Protein AF-K0F682-F1 (afdb_monomer_lite)

Secondary structure (DSSP, 8-state):
----HHHHHHHHHHHHHHHHHHHHHHHHHHHHHHHHS-S--SS-GGG--TTTS------S-----TTTT-----------PPP----------------------------------PPPP-----HHHHHHTGGG--HHHHHHHTTTS-HHHHHHHHHHHHHHT--HHHHHHHHHHHHHHHT-

Organism: Nocardia brasiliensis (strain ATCC 700358 / HUJEG-1) (NCBI:txid1133849)

Radius of gyration: 30.92 Å; chains: 1; bounding box: 76×73×70 Å

pLDDT: mean 72.25, std 17.92, range [45.16, 98.5]

Foldseek 3Di:
DDDPPVVVVVVVVVVVVVVVVVVVCVVCVVVLVVLVPDPPDVADPVNDDPVNPPPDPPPPPPVCPPVVVPDDDDDDPDDDDDDDDDPDPPPPPPVPPPPPPDDPDDDPPDPPPVCPPPPQPPLDQDPLCVVQVVVPDDLVRCVVCLVVDDLVSLVSVLVSCVSPVVSVSSNVVSVVSNVVVVVD

InterPro domains:
  IPR047728 Lipid droplet-associated protein [NF033649] (1-181)
  IPR058442 Domain of unknown function DUF8129 [PF26450] (138-183)
  IPR060434 Rv1109c-like, N-terminal bi-helical domain [PF27128] (2-34)

Structure (mmCIF, N/CA/C/O backbone):
data_AF-K0F682-F1
#
_entry.id   AF-K0F682-F1
#
loop_
_atom_site.group_PDB
_atom_site.id
_atom_site.type_symbol
_atom_site.label_atom_id
_atom_site.label_alt_id
_atom_site.label_comp_id
_atom_site.label_asym_id
_atom_site.label_entity_id
_atom_site.label_seq_id
_atom_site.pdbx_PDB_ins_code
_atom_site.Cartn_x
_atom_site.Cartn_y
_atom_site.Cartn_z
_atom_site.occupancy
_atom_site.B_iso_or_equiv
_atom_site.auth_seq_id
_atom_site.auth_comp_id
_atom_site.auth_asym_id
_atom_site.auth_atom_id
_atom_site.pdbx_PDB_model_num
ATOM 1 N N . MET A 1 1 ? 38.851 -30.852 3.663 1.00 61.84 1 MET A N 1
ATOM 2 C CA . MET A 1 1 ? 37.714 -29.925 3.473 1.00 61.84 1 MET A CA 1
ATOM 3 C C . MET A 1 1 ? 38.036 -28.680 4.277 1.00 61.84 1 MET A C 1
ATOM 5 O O . MET A 1 1 ? 37.704 -28.609 5.451 1.00 61.84 1 MET A O 1
ATOM 9 N N . ASN A 1 2 ? 38.786 -27.753 3.690 1.00 53.97 2 ASN A N 1
ATOM 10 C CA . ASN A 1 2 ? 39.226 -26.548 4.381 1.00 53.97 2 ASN A CA 1
ATOM 11 C C . ASN A 1 2 ? 38.225 -25.476 3.975 1.00 53.97 2 ASN A C 1
ATOM 13 O O . ASN A 1 2 ? 38.343 -24.909 2.892 1.00 53.97 2 ASN A O 1
ATOM 17 N N . LEU A 1 3 ? 37.177 -25.292 4.778 1.00 63.91 3 LEU A N 1
ATOM 18 C CA . LEU A 1 3 ? 36.260 -24.181 4.555 1.00 63.91 3 LEU A CA 1
ATOM 19 C C . LEU A 1 3 ? 37.082 -22.883 4.648 1.00 63.91 3 LEU A C 1
ATOM 21 O O . LEU A 1 3 ? 37.858 -22.735 5.597 1.00 63.91 3 LEU A O 1
ATOM 25 N N . PRO A 1 4 ? 36.990 -21.988 3.651 1.00 62.50 4 PRO A N 1
ATOM 26 C CA . PRO A 1 4 ? 37.814 -20.792 3.602 1.00 62.50 4 PRO A CA 1
ATOM 27 C C . PRO A 1 4 ? 37.503 -19.926 4.823 1.00 62.50 4 PRO A C 1
ATOM 29 O O . PRO A 1 4 ? 36.347 -19.585 5.066 1.00 62.50 4 PRO A O 1
ATOM 32 N N . ILE A 1 5 ? 38.541 -19.553 5.576 1.00 58.84 5 ILE A N 1
ATOM 33 C CA . ILE A 1 5 ? 38.450 -18.659 6.747 1.00 58.84 5 ILE A CA 1
ATOM 34 C C . ILE A 1 5 ? 37.704 -17.357 6.392 1.00 58.84 5 ILE A C 1
ATOM 36 O O . ILE A 1 5 ? 36.999 -16.798 7.229 1.00 58.84 5 ILE A O 1
ATOM 40 N N . THR A 1 6 ? 37.745 -16.953 5.120 1.00 62.53 6 THR A N 1
ATOM 41 C CA . THR A 1 6 ? 36.986 -15.835 4.549 1.00 62.53 6 THR A CA 1
ATOM 42 C C . THR A 1 6 ? 35.475 -15.919 4.793 1.00 62.53 6 THR A C 1
ATOM 44 O O . THR A 1 6 ? 34.852 -14.894 5.057 1.00 62.53 6 THR A O 1
ATOM 47 N N . ALA A 1 7 ? 34.876 -17.115 4.756 1.00 58.59 7 ALA A N 1
ATOM 48 C CA . ALA A 1 7 ? 33.427 -17.267 4.908 1.00 58.59 7 ALA A CA 1
ATOM 49 C C . ALA A 1 7 ? 32.945 -16.947 6.335 1.00 58.59 7 ALA A C 1
ATOM 51 O O . ALA A 1 7 ? 31.850 -16.423 6.517 1.00 58.59 7 ALA A O 1
ATOM 52 N N . ILE A 1 8 ? 33.769 -17.221 7.353 1.00 56.91 8 ILE A N 1
ATOM 53 C CA . ILE A 1 8 ? 33.409 -16.957 8.755 1.00 56.91 8 ILE A CA 1
ATOM 54 C C . ILE A 1 8 ? 33.514 -15.456 9.060 1.00 56.91 8 ILE A C 1
ATOM 56 O O . ILE A 1 8 ? 32.668 -14.905 9.763 1.00 56.91 8 ILE A O 1
ATOM 60 N N . SER A 1 9 ? 34.517 -14.769 8.506 1.00 56.31 9 SER A N 1
ATOM 61 C CA . SER A 1 9 ? 34.737 -13.338 8.757 1.00 56.31 9 SER A CA 1
ATOM 62 C C . SER A 1 9 ? 33.642 -12.446 8.170 1.00 56.31 9 SER A C 1
ATOM 64 O O . SER A 1 9 ? 33.278 -11.448 8.788 1.00 56.31 9 SER A O 1
ATOM 66 N N . GLN A 1 10 ? 33.077 -12.818 7.018 1.00 59.62 10 GLN A N 1
ATOM 67 C CA . GLN A 1 10 ? 31.983 -12.058 6.401 1.00 59.62 10 GLN A CA 1
ATOM 68 C C . GLN A 1 10 ? 30.742 -12.005 7.307 1.00 59.62 10 GLN A C 1
ATOM 70 O O . GLN A 1 10 ? 30.100 -10.962 7.407 1.00 59.62 10 GLN A O 1
ATOM 75 N N . LEU A 1 11 ? 30.475 -13.079 8.058 1.00 58.44 11 LEU A N 1
ATOM 76 C CA . LEU A 1 11 ? 29.345 -13.175 8.988 1.00 58.44 11 LEU A CA 1
ATOM 77 C C . LEU A 1 11 ? 29.438 -12.160 10.141 1.00 58.44 11 LEU A C 1
ATOM 79 O O . LEU A 1 11 ? 28.426 -11.594 10.555 1.00 58.44 11 LEU A O 1
ATOM 83 N N . LEU A 1 12 ? 30.652 -11.889 10.636 1.00 58.66 12 LEU A N 1
ATOM 84 C CA . LEU A 1 12 ? 30.877 -10.904 11.699 1.00 58.66 12 LEU A CA 1
ATOM 85 C C . LEU A 1 12 ? 30.681 -9.460 11.220 1.00 58.66 12 LEU A C 1
ATOM 87 O O . LEU A 1 12 ? 30.255 -8.625 12.011 1.0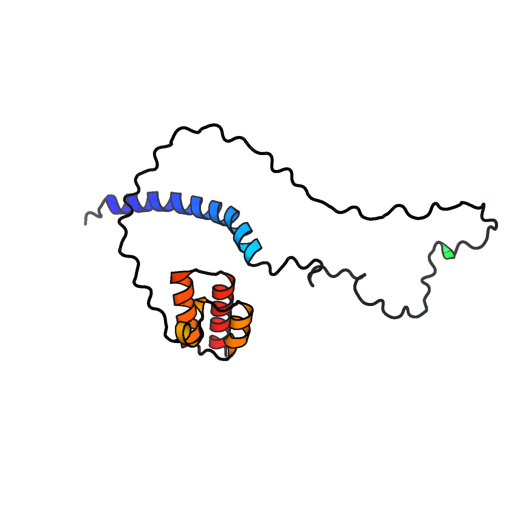0 58.66 12 LEU A O 1
ATOM 91 N N . GLN A 1 13 ? 30.945 -9.151 9.947 1.00 57.72 13 GLN A N 1
ATOM 92 C CA . GLN A 1 13 ? 30.704 -7.805 9.413 1.00 57.72 13 GLN A CA 1
ATOM 93 C C . GLN A 1 13 ? 29.214 -7.540 9.160 1.00 57.72 13 GLN A C 1
ATOM 95 O O . GLN A 1 13 ? 28.754 -6.411 9.323 1.00 57.72 13 GLN A O 1
ATOM 100 N N . THR A 1 14 ? 28.424 -8.571 8.844 1.00 61.84 14 THR A N 1
ATOM 101 C CA . THR A 1 14 ? 26.983 -8.410 8.587 1.00 61.84 14 THR A CA 1
ATOM 102 C C . THR A 1 14 ? 26.198 -7.951 9.825 1.00 61.84 14 THR A C 1
ATOM 104 O O . THR A 1 14 ? 25.224 -7.213 9.689 1.00 61.84 14 THR A O 1
ATOM 107 N N . THR A 1 15 ? 26.608 -8.325 11.042 1.00 65.19 15 THR A N 1
ATOM 108 C CA . THR A 1 15 ? 25.850 -8.011 12.273 1.00 65.19 15 THR A CA 1
ATOM 109 C C . THR A 1 15 ? 25.871 -6.528 12.645 1.00 65.19 15 THR A C 1
ATOM 111 O O . THR A 1 15 ? 24.864 -6.008 13.129 1.00 65.19 15 THR A O 1
ATOM 114 N N . MET A 1 16 ? 26.976 -5.826 12.385 1.00 71.06 16 MET A N 1
ATOM 115 C CA . MET A 1 16 ? 27.109 -4.402 12.707 1.00 71.06 16 MET A CA 1
ATOM 116 C C . MET A 1 16 ? 26.129 -3.544 11.892 1.00 71.06 16 MET A C 1
ATOM 118 O O . MET A 1 16 ? 25.489 -2.643 12.437 1.00 71.06 16 MET A O 1
ATOM 122 N N . HIS A 1 17 ? 25.903 -3.897 10.624 1.00 62.97 17 HIS A N 1
ATOM 123 C CA . HIS A 1 17 ? 24.928 -3.207 9.781 1.00 62.97 17 HIS A CA 1
ATOM 124 C C . HIS A 1 17 ? 23.487 -3.371 10.281 1.00 62.97 17 HIS A C 1
ATOM 126 O O . HIS A 1 17 ? 22.721 -2.411 10.245 1.00 62.97 17 HIS A O 1
ATOM 132 N N . VAL A 1 18 ? 23.113 -4.543 10.812 1.00 64.25 18 VAL A N 1
ATOM 133 C CA . VAL A 1 18 ? 21.749 -4.788 11.326 1.00 64.25 18 VAL A CA 1
ATOM 134 C C . VAL A 1 18 ? 21.394 -3.815 12.453 1.00 64.25 18 VAL A C 1
ATOM 136 O O . VAL A 1 18 ? 20.294 -3.268 12.466 1.00 64.25 18 VAL A O 1
ATOM 139 N N . GLN A 1 19 ? 22.328 -3.539 13.366 1.00 63.56 19 GLN A N 1
ATOM 140 C CA . GLN A 1 19 ? 22.083 -2.595 14.462 1.00 63.56 19 GLN A CA 1
ATOM 141 C C . GLN A 1 19 ? 21.886 -1.158 13.951 1.00 63.56 19 GLN A C 1
ATOM 143 O O . GLN A 1 19 ? 21.005 -0.451 14.436 1.00 63.56 19 GLN A O 1
ATOM 148 N N . GLN A 1 20 ? 22.635 -0.743 12.924 1.00 61.47 20 GLN A N 1
ATOM 149 C CA . GLN A 1 20 ? 22.459 0.571 12.291 1.00 61.47 20 GLN A CA 1
ATOM 150 C C . GLN A 1 20 ? 21.106 0.687 11.570 1.00 61.47 20 GLN A C 1
ATOM 152 O O . GLN A 1 20 ? 20.445 1.728 11.649 1.00 61.47 20 GLN A O 1
ATOM 157 N N . PHE A 1 21 ? 20.645 -0.393 10.927 1.00 68.81 21 PHE A N 1
ATOM 158 C CA . PHE A 1 21 ? 19.317 -0.431 10.315 1.00 68.81 21 PHE A CA 1
ATOM 159 C C . PHE A 1 21 ? 18.199 -0.250 11.348 1.00 68.81 21 PHE A C 1
ATOM 161 O O . PHE A 1 21 ? 17.280 0.521 11.087 1.00 68.81 21 PHE A O 1
ATOM 168 N N . VAL A 1 22 ? 18.293 -0.864 12.533 1.00 72.81 22 VAL A N 1
ATOM 169 C CA . VAL A 1 22 ? 17.270 -0.715 13.588 1.00 72.81 22 VAL A CA 1
ATOM 170 C C . VAL A 1 22 ? 17.169 0.733 14.084 1.00 72.81 22 VAL A C 1
ATOM 172 O O . VAL A 1 22 ? 16.063 1.264 14.182 1.00 72.81 22 VAL A O 1
ATOM 175 N N . THR A 1 23 ? 18.294 1.412 14.324 1.00 71.75 23 THR A N 1
ATOM 176 C CA . THR A 1 23 ? 18.279 2.823 14.756 1.00 71.75 23 THR A CA 1
ATOM 177 C C . THR A 1 23 ? 17.733 3.744 13.665 1.00 71.75 23 THR A C 1
ATOM 179 O O . THR A 1 23 ? 16.921 4.627 13.942 1.00 71.75 23 THR A O 1
ATOM 182 N N . SER A 1 24 ? 18.123 3.520 12.405 1.00 69.69 24 SER A N 1
ATOM 183 C CA . SER A 1 24 ? 17.587 4.309 11.290 1.00 69.69 24 SER A CA 1
ATOM 184 C C . SER A 1 24 ? 16.103 4.045 11.045 1.00 69.69 24 SER A C 1
ATOM 186 O O . SER A 1 24 ? 15.400 4.969 10.656 1.00 69.69 24 SER A O 1
ATOM 188 N N . LEU A 1 25 ? 15.597 2.837 11.313 1.00 74.25 25 LEU A N 1
ATOM 189 C CA . LEU A 1 25 ? 14.171 2.537 11.215 1.00 74.25 25 LEU A CA 1
ATOM 190 C C . LEU A 1 25 ? 13.368 3.242 12.310 1.00 74.25 25 LEU A C 1
ATOM 192 O O . LEU A 1 25 ? 12.279 3.719 12.020 1.00 74.25 25 LEU A O 1
ATOM 196 N N . ALA A 1 26 ? 13.894 3.356 13.530 1.00 73.44 26 ALA A N 1
ATOM 197 C CA . ALA A 1 26 ? 13.238 4.120 14.591 1.00 73.44 26 ALA A CA 1
ATOM 198 C C . ALA A 1 26 ? 13.138 5.615 14.237 1.00 73.44 26 ALA A C 1
ATOM 200 O O . ALA A 1 26 ? 12.080 6.212 14.400 1.00 73.44 26 ALA A O 1
ATOM 201 N N . LEU A 1 27 ? 14.209 6.198 13.683 1.00 68.94 27 LEU A N 1
ATOM 202 C CA . LEU A 1 27 ? 14.213 7.606 13.269 1.00 68.94 27 LEU A CA 1
ATOM 203 C C . LEU A 1 27 ? 13.381 7.847 11.998 1.00 68.94 27 LEU A C 1
ATOM 205 O O . LEU A 1 27 ? 12.624 8.805 11.907 1.00 68.94 27 LEU A O 1
ATOM 209 N N . LYS A 1 28 ? 13.511 6.970 10.997 1.00 69.31 28 LYS A N 1
ATOM 210 C CA . LYS A 1 28 ? 12.798 7.072 9.715 1.00 69.31 28 LYS A CA 1
ATOM 211 C C . LYS A 1 28 ? 11.338 6.648 9.827 1.00 69.31 28 LYS A C 1
ATOM 213 O O . LYS A 1 28 ? 10.538 7.071 8.999 1.00 69.31 28 LYS A O 1
ATOM 218 N N . GLY A 1 29 ? 11.003 5.819 10.814 1.00 75.94 29 GLY A N 1
ATOM 219 C CA . GLY A 1 29 ? 9.647 5.360 11.088 1.00 75.94 29 GLY A CA 1
ATOM 220 C C . GLY A 1 29 ? 8.695 6.537 11.231 1.00 75.94 29 GLY A C 1
ATOM 221 O O . GLY A 1 29 ? 7.656 6.534 10.585 1.00 75.94 29 GLY A O 1
ATOM 222 N N . ASP A 1 30 ? 9.110 7.585 11.941 1.00 72.06 30 ASP A N 1
ATOM 223 C CA . ASP A 1 30 ? 8.343 8.825 12.100 1.00 72.06 30 ASP A CA 1
ATOM 224 C C . ASP A 1 30 ? 8.059 9.511 10.752 1.00 72.06 30 ASP A C 1
ATOM 226 O O . ASP A 1 30 ? 6.910 9.721 10.379 1.00 72.06 30 ASP A O 1
ATOM 230 N N . ALA A 1 31 ? 9.086 9.687 9.912 1.00 70.06 31 ALA A N 1
ATOM 231 C CA . ALA A 1 31 ? 8.924 10.243 8.563 1.00 70.06 31 ALA A CA 1
ATOM 232 C C . ALA A 1 31 ? 8.072 9.359 7.625 1.00 70.06 31 ALA A C 1
ATOM 234 O O . ALA A 1 31 ? 7.535 9.838 6.622 1.00 70.06 31 ALA A O 1
ATOM 235 N N . VAL A 1 32 ? 7.985 8.053 7.897 1.00 71.56 32 VAL A N 1
ATOM 236 C CA . VAL A 1 32 ? 7.081 7.133 7.193 1.00 71.56 32 VAL A CA 1
ATOM 237 C C . VAL A 1 32 ? 5.652 7.287 7.716 1.00 71.56 32 VAL A C 1
ATOM 239 O O . VAL A 1 32 ? 4.728 7.299 6.901 1.00 71.56 32 VAL A O 1
ATOM 242 N N . PHE A 1 33 ? 5.466 7.450 9.028 1.00 66.94 33 PHE A N 1
ATOM 243 C CA . PHE A 1 33 ? 4.160 7.699 9.635 1.00 66.94 33 PHE A CA 1
ATOM 244 C C . PHE A 1 33 ? 3.588 9.056 9.220 1.00 66.94 33 PHE A C 1
ATOM 246 O O . PHE A 1 33 ? 2.424 9.087 8.839 1.00 66.94 33 PHE A O 1
ATOM 253 N N . ASP A 1 34 ? 4.392 10.116 9.131 1.00 67.00 34 ASP A N 1
ATOM 254 C CA . ASP A 1 34 ? 3.959 11.428 8.620 1.00 67.00 34 ASP A CA 1
ATOM 255 C C . ASP A 1 34 ? 3.431 11.362 7.182 1.00 67.00 34 ASP A C 1
ATOM 257 O O . ASP A 1 34 ? 2.507 12.077 6.802 1.00 67.00 34 ASP A O 1
ATOM 261 N N . ARG A 1 35 ? 4.009 10.482 6.354 1.00 69.12 35 ARG A N 1
ATOM 262 C CA . ARG A 1 35 ? 3.558 10.275 4.968 1.00 69.12 35 ARG A CA 1
ATOM 263 C C . ARG A 1 35 ? 2.328 9.378 4.872 1.00 69.12 35 ARG A C 1
ATOM 265 O O . ARG A 1 35 ? 1.623 9.436 3.864 1.00 69.12 35 ARG A O 1
ATOM 272 N N . LEU A 1 36 ? 2.128 8.490 5.847 1.00 69.38 36 LEU A N 1
ATOM 273 C CA . LEU A 1 36 ? 1.015 7.542 5.873 1.00 69.38 36 LEU A CA 1
ATOM 274 C C . LEU A 1 36 ? -0.221 8.123 6.561 1.00 69.38 36 LEU A C 1
ATOM 276 O O . LEU A 1 36 ? -1.338 7.789 6.158 1.00 69.38 36 LEU A O 1
ATOM 280 N N . ALA A 1 37 ? -0.028 8.983 7.562 1.00 66.75 37 ALA A N 1
ATOM 281 C CA . ALA A 1 37 ? -1.076 9.782 8.163 1.00 66.75 37 ALA A CA 1
ATOM 282 C C . ALA A 1 37 ? -1.707 10.627 7.050 1.00 66.75 37 ALA A C 1
ATOM 284 O O . ALA A 1 37 ? -1.148 11.607 6.562 1.00 66.75 37 ALA A O 1
ATOM 285 N N . THR A 1 38 ? -2.870 10.176 6.581 1.00 58.66 38 THR A N 1
ATOM 286 C CA . THR A 1 38 ? -3.755 11.007 5.766 1.00 58.66 38 THR A CA 1
ATOM 287 C C . THR A 1 38 ? -4.055 12.225 6.623 1.00 58.66 38 THR A C 1
ATOM 289 O O . THR A 1 38 ? -4.327 12.010 7.797 1.00 58.66 38 THR A O 1
ATOM 292 N N . THR A 1 39 ? -3.867 13.425 6.055 1.00 60.88 39 THR A N 1
ATOM 293 C CA . THR A 1 39 ? -4.029 14.771 6.642 1.00 60.88 39 THR A CA 1
ATOM 294 C C . THR A 1 39 ? -4.415 14.761 8.117 1.00 60.88 39 THR A C 1
ATOM 296 O O . THR A 1 39 ? -5.489 14.244 8.386 1.00 60.88 39 THR A O 1
ATOM 299 N N . PRO A 1 40 ? -3.634 15.347 9.048 1.00 61.69 40 PRO A N 1
ATOM 300 C CA . PRO A 1 40 ? -3.982 15.343 10.469 1.00 61.69 40 PRO A CA 1
ATOM 301 C C . PRO A 1 40 ? -5.450 15.753 10.662 1.00 61.69 40 PRO A C 1
ATOM 303 O O . PRO A 1 40 ? -5.802 16.920 10.507 1.00 61.69 40 PRO A O 1
ATOM 306 N N . GLU A 1 41 ? -6.306 14.759 10.902 1.00 65.94 41 GLU A N 1
ATOM 307 C CA . GLU A 1 41 ? -7.731 14.948 11.138 1.00 65.94 41 GLU A CA 1
ATOM 308 C C . GLU A 1 41 ? -7.826 15.483 12.563 1.00 65.94 41 GLU A C 1
ATOM 310 O O . GLU A 1 41 ? -7.352 14.833 13.497 1.00 65.94 41 GLU A O 1
ATOM 315 N N . GLU A 1 42 ? -8.376 16.686 12.734 1.00 67.62 42 GLU A N 1
ATOM 316 C CA . GLU A 1 42 ? -8.413 17.350 14.044 1.00 67.62 42 GLU A CA 1
ATOM 317 C C . GLU A 1 42 ? -9.172 16.520 15.095 1.00 67.62 42 GLU A C 1
ATOM 319 O O . GLU A 1 42 ? -8.879 16.619 16.284 1.00 67.62 42 GLU A O 1
ATOM 324 N N . GLN A 1 43 ? -10.107 15.671 14.656 1.00 71.31 43 GLN A N 1
ATOM 325 C CA . GLN A 1 43 ? -10.906 14.783 15.501 1.00 71.31 43 GLN A CA 1
ATOM 326 C C . GLN A 1 43 ? -11.060 13.408 14.840 1.00 71.31 43 GLN A C 1
ATOM 328 O O . GLN A 1 43 ? -12.010 13.172 14.090 1.00 71.31 43 GLN A O 1
ATOM 333 N N . PRO A 1 44 ? -10.120 12.480 15.060 1.00 76.31 44 PRO A N 1
ATOM 334 C CA . PRO A 1 44 ? -10.267 11.140 14.528 1.00 76.31 44 PRO A CA 1
ATOM 335 C C . PRO A 1 44 ? -11.335 10.352 15.302 1.00 76.31 44 PRO A C 1
ATOM 337 O O . PRO A 1 44 ? -11.572 10.594 16.481 1.00 76.31 44 PRO A O 1
ATOM 340 N N . GLU A 1 45 ? -11.935 9.340 14.670 1.00 71.44 45 GLU A N 1
ATOM 341 C CA . GLU A 1 45 ? -13.055 8.567 15.245 1.00 71.44 45 GLU A CA 1
ATOM 342 C C . GLU A 1 45 ? -12.742 7.909 16.607 1.00 71.44 45 GLU A C 1
ATOM 344 O O . GLU A 1 45 ? -13.621 7.769 17.456 1.00 71.44 45 GLU A O 1
ATOM 349 N N . TRP A 1 46 ? -11.475 7.552 16.850 1.00 77.19 46 TRP A N 1
ATOM 350 C CA . TRP A 1 46 ? -10.993 6.983 18.117 1.00 77.19 46 TRP A CA 1
ATOM 351 C C . TRP A 1 46 ? -10.846 8.014 19.243 1.00 77.19 46 TRP A C 1
ATOM 353 O O . TRP A 1 46 ? -10.715 7.629 20.403 1.00 77.19 46 TRP A O 1
ATOM 363 N N . ALA A 1 47 ? -10.874 9.301 18.909 1.00 77.81 47 ALA A N 1
ATOM 364 C CA . ALA A 1 47 ? -10.853 10.422 19.837 1.00 77.81 47 ALA A CA 1
ATOM 365 C C . ALA A 1 47 ? -12.192 11.180 19.800 1.00 77.81 47 ALA A C 1
ATOM 367 O O . ALA A 1 47 ? -12.212 12.405 19.792 1.00 77.81 47 ALA A O 1
ATOM 368 N N . THR A 1 48 ? -13.308 10.446 19.761 1.00 74.94 48 THR A N 1
ATOM 369 C CA . THR A 1 48 ? -14.643 11.023 19.971 1.00 74.94 48 THR A CA 1
ATOM 370 C C . THR A 1 48 ? -14.867 11.201 21.469 1.00 74.94 48 THR A C 1
ATOM 372 O O . THR A 1 48 ? -14.750 10.230 22.224 1.00 74.94 48 THR A O 1
ATOM 375 N N . PHE A 1 49 ? -15.205 12.410 21.909 1.00 78.25 49 PHE A N 1
ATOM 376 C CA . PHE A 1 49 ? -15.674 12.625 23.272 1.00 78.25 49 PHE A CA 1
ATOM 377 C C . PHE A 1 49 ? -17.193 12.455 23.324 1.00 78.25 49 PHE A C 1
ATOM 379 O O . PHE A 1 49 ? -17.907 12.760 22.371 1.00 78.25 49 PHE A O 1
ATOM 386 N N . ASP A 1 50 ? -17.715 12.008 24.467 1.00 73.94 50 ASP A N 1
ATOM 387 C CA . ASP A 1 50 ? -19.164 11.912 24.693 1.00 73.94 50 ASP A CA 1
ATOM 388 C C . ASP A 1 50 ? -19.888 13.270 24.511 1.00 73.94 50 ASP A C 1
ATOM 390 O O . ASP A 1 50 ? -21.110 13.300 24.385 1.00 73.94 50 ASP A O 1
ATOM 394 N N . GLU A 1 51 ? -19.149 14.390 24.492 1.00 73.56 51 GLU A N 1
ATOM 395 C CA . GLU A 1 51 ? -19.664 15.739 24.214 1.00 73.56 51 GLU A CA 1
ATOM 396 C C . GLU A 1 51 ? -19.944 16.018 22.728 1.00 73.56 51 GLU A C 1
ATOM 398 O O . GLU A 1 51 ? -20.793 16.858 22.429 1.00 73.56 51 GLU A O 1
ATOM 403 N N . ASP A 1 52 ? -19.275 15.310 21.810 1.00 71.44 52 ASP A N 1
ATOM 404 C CA . ASP A 1 52 ? -19.456 15.470 20.359 1.00 71.44 52 ASP A CA 1
ATOM 405 C C . ASP A 1 52 ? -20.672 14.692 19.847 1.00 71.44 52 ASP A C 1
ATOM 407 O O . ASP A 1 52 ? -21.189 14.942 18.751 1.00 71.44 52 ASP A O 1
ATOM 411 N N . LEU A 1 53 ? -21.145 13.728 20.641 1.00 72.00 53 LEU A N 1
ATOM 412 C CA . LEU A 1 53 ? -22.374 13.022 20.336 1.00 72.00 53 LEU A CA 1
ATOM 413 C C . LEU A 1 53 ? -23.542 14.012 20.400 1.00 72.00 53 LEU A C 1
ATOM 415 O O . LEU A 1 53 ? -23.616 14.829 21.324 1.00 72.00 53 LEU A O 1
ATOM 419 N N . PRO A 1 54 ? -24.483 13.950 19.438 1.00 69.69 54 PRO A N 1
ATOM 420 C CA . PRO A 1 54 ? -25.675 14.774 19.499 1.00 69.69 54 PRO A CA 1
ATOM 421 C C . PRO A 1 54 ? -26.328 14.540 20.854 1.00 69.69 54 PRO A C 1
ATOM 423 O O . PRO A 1 54 ? -26.606 13.399 21.223 1.00 69.69 54 PRO A O 1
ATOM 426 N N . ALA A 1 55 ? -26.531 15.623 21.604 1.00 67.06 55 ALA A N 1
ATOM 427 C CA . ALA A 1 55 ? -27.218 15.554 22.875 1.00 67.06 55 ALA A CA 1
ATOM 428 C C . ALA A 1 55 ? -28.572 14.884 22.628 1.00 67.06 55 ALA A C 1
ATOM 430 O O . ALA A 1 55 ? -29.462 15.483 22.017 1.00 67.06 55 ALA A O 1
ATOM 431 N N . GLU A 1 56 ? -28.710 13.632 23.073 1.00 67.88 56 GLU A N 1
ATOM 432 C CA . GLU A 1 56 ? -30.001 12.962 23.110 1.00 67.88 56 GLU A CA 1
ATOM 433 C C . GLU A 1 56 ? -30.981 13.941 23.756 1.00 67.88 56 GLU A C 1
ATOM 435 O O . GLU A 1 56 ? -30.620 14.547 24.778 1.00 67.88 56 GLU A O 1
ATOM 440 N N . PRO A 1 57 ? -32.168 14.161 23.153 1.00 60.88 57 PRO A N 1
ATOM 441 C CA . PRO A 1 57 ? -33.115 15.162 23.612 1.00 60.88 57 PRO A CA 1
ATOM 442 C C . PRO A 1 57 ? -33.308 14.928 25.096 1.00 60.88 57 PRO A C 1
ATOM 444 O O . PRO A 1 57 ? -33.847 13.893 25.491 1.00 60.88 57 PRO A O 1
ATOM 447 N N . ALA A 1 58 ? -32.764 15.843 25.904 1.00 59.78 58 ALA A N 1
ATOM 448 C CA . ALA A 1 58 ? -32.717 15.694 27.341 1.00 59.78 58 ALA A CA 1
ATOM 449 C C . ALA A 1 58 ? -34.150 15.419 27.774 1.00 59.78 58 ALA A C 1
ATOM 451 O O . ALA A 1 58 ? -35.010 16.294 27.671 1.00 59.78 58 ALA A O 1
ATOM 452 N N . SER A 1 59 ? -34.427 14.169 28.147 1.00 58.81 59 SER A N 1
ATOM 453 C CA . SER A 1 59 ? -35.759 13.709 28.501 1.00 58.81 59 SER A CA 1
ATOM 454 C C . SER A 1 59 ? -36.119 14.336 29.836 1.00 58.81 59 SER A C 1
ATOM 456 O O . SER A 1 59 ? -36.059 13.641 30.841 1.00 58.81 59 SER A O 1
ATOM 458 N N . GLY A 1 60 ? -36.415 15.641 29.845 1.00 58.53 60 GLY A N 1
ATOM 459 C CA . GLY A 1 60 ? -37.083 16.456 30.866 1.00 58.53 60 GLY A CA 1
ATOM 460 C C . GLY A 1 60 ? -36.579 16.384 32.307 1.00 58.53 60 GLY A C 1
ATOM 461 O O . GLY A 1 60 ? -37.012 17.170 33.141 1.00 58.53 60 GLY A O 1
ATOM 462 N N . GLN A 1 61 ? -35.671 15.474 32.631 1.00 60.31 61 GLN A N 1
ATOM 463 C CA . GLN A 1 61 ? -35.053 15.329 33.921 1.00 60.31 61 GLN A CA 1
ATOM 464 C C . GLN A 1 61 ? -33.942 16.351 33.914 1.00 60.31 61 GLN A C 1
ATOM 466 O O . GLN A 1 61 ? -32.776 16.042 33.670 1.00 60.31 61 GLN A O 1
ATOM 471 N N . VAL A 1 62 ? -34.344 17.600 34.154 1.00 61.41 62 VAL A N 1
ATOM 472 C CA . VAL A 1 62 ? -33.522 18.547 34.890 1.00 61.41 62 VAL A CA 1
ATOM 473 C C . VAL A 1 62 ? -32.942 17.723 36.026 1.00 61.41 62 VAL A C 1
ATOM 475 O O . V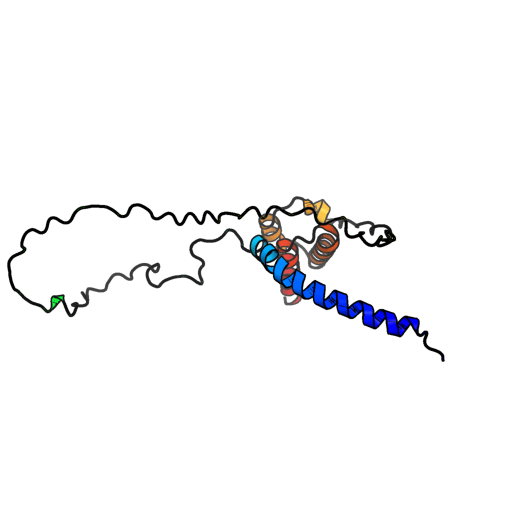AL A 1 62 ? -33.650 17.326 36.954 1.00 61.41 62 VAL A O 1
ATOM 478 N N . ARG A 1 63 ? -31.686 17.309 35.856 1.00 63.66 63 ARG A N 1
ATOM 479 C CA . ARG A 1 63 ? -30.922 16.642 36.896 1.00 63.66 63 ARG A CA 1
ATOM 480 C C . ARG A 1 63 ? -30.831 17.733 37.932 1.00 63.66 63 ARG A C 1
ATOM 482 O O . ARG A 1 63 ? -30.014 18.627 37.752 1.00 63.66 63 ARG A O 1
ATOM 489 N N . ALA A 1 64 ? -31.762 17.735 38.886 1.00 66.44 64 ALA A N 1
ATOM 490 C CA . ALA A 1 64 ? -31.795 18.714 39.949 1.00 66.44 64 ALA A CA 1
ATOM 491 C C . ALA A 1 64 ? -30.406 18.648 40.563 1.00 66.44 64 ALA A C 1
ATOM 493 O O . ALA A 1 64 ? -30.034 17.653 41.200 1.00 66.44 64 ALA A O 1
ATOM 494 N N . SER A 1 65 ? -29.587 19.637 40.216 1.00 65.62 65 SER A N 1
ATOM 495 C CA . SER A 1 65 ? -28.233 19.695 40.706 1.00 65.62 65 SER A CA 1
ATOM 496 C C . SER A 1 65 ? -28.375 19.770 42.213 1.00 65.62 65 SER A C 1
ATOM 498 O O . SER A 1 65 ? -29.290 20.418 42.724 1.00 65.62 65 SER A O 1
ATOM 500 N N . ARG A 1 66 ? -27.489 19.117 42.964 1.00 73.00 66 ARG A N 1
ATOM 501 C CA . ARG A 1 66 ? -27.534 19.253 44.429 1.00 73.00 66 ARG A CA 1
ATOM 502 C C . ARG A 1 66 ? -27.424 20.720 44.864 1.00 73.00 66 ARG A C 1
ATOM 504 O O . ARG A 1 66 ? -27.832 21.042 45.971 1.00 73.00 66 ARG A O 1
ATOM 511 N N . PHE A 1 67 ? -26.917 21.576 43.977 1.00 73.19 67 PHE A N 1
ATOM 512 C CA . PHE A 1 67 ? -26.899 23.023 44.121 1.00 73.19 67 PHE A CA 1
ATOM 513 C C . PHE A 1 67 ? -28.270 23.698 43.933 1.00 73.19 67 PHE A C 1
ATOM 515 O O . PHE A 1 67 ? -28.567 24.619 44.680 1.00 73.19 67 PHE A O 1
ATOM 522 N N . ASP A 1 68 ? -29.130 23.224 43.022 1.00 68.81 68 ASP A N 1
ATOM 523 C CA . ASP A 1 68 ? -30.485 23.782 42.815 1.00 68.81 68 ASP A CA 1
ATOM 524 C C . ASP A 1 68 ? -31.435 23.479 43.978 1.00 68.81 68 ASP A C 1
ATOM 526 O O . ASP A 1 68 ? -32.444 24.149 44.169 1.00 68.81 68 ASP A O 1
ATOM 530 N N . LEU A 1 69 ? -31.120 22.458 44.776 1.00 68.38 69 LEU A N 1
ATOM 531 C CA . LEU A 1 69 ? -31.851 22.156 46.006 1.00 68.38 69 LEU A CA 1
ATOM 532 C C . LEU A 1 69 ? -31.604 23.193 47.111 1.00 68.38 69 LEU A C 1
ATOM 534 O O . LEU A 1 69 ? -32.268 23.132 48.147 1.00 68.38 69 LEU A O 1
ATOM 538 N N . TYR A 1 70 ? -30.672 24.131 46.918 1.00 64.06 70 TYR A N 1
ATOM 539 C CA . TYR A 1 70 ? -30.504 25.258 47.823 1.00 64.06 70 TYR A CA 1
ATOM 540 C C . TYR A 1 70 ? -31.571 26.315 47.513 1.00 64.06 70 TYR A C 1
ATOM 542 O O . TYR A 1 70 ? -31.372 27.240 46.731 1.00 64.06 70 TYR A O 1
ATOM 550 N N . ALA A 1 71 ? -32.750 26.111 48.097 1.00 61.09 71 ALA A N 1
ATOM 551 C CA . ALA A 1 71 ? -33.845 27.063 48.057 1.00 61.09 71 ALA A CA 1
ATOM 552 C C . ALA A 1 71 ? -33.508 28.318 48.881 1.00 61.09 71 ALA A C 1
ATOM 554 O O . ALA A 1 71 ? -33.162 28.210 50.055 1.00 61.09 71 ALA A O 1
ATOM 555 N N . ASP A 1 72 ? -33.681 29.467 48.226 1.00 50.31 72 ASP A N 1
ATOM 556 C CA . ASP A 1 72 ? -34.037 30.783 48.771 1.00 50.31 72 ASP A CA 1
ATOM 557 C C . ASP A 1 72 ? -33.140 31.361 49.888 1.00 50.31 72 ASP A C 1
ATOM 559 O O . ASP A 1 72 ? -33.376 31.167 51.077 1.00 50.31 72 ASP A O 1
ATOM 563 N N . ASP A 1 73 ? -32.159 32.177 49.491 1.00 50.72 73 ASP A N 1
ATOM 564 C CA . ASP A 1 73 ? -31.930 33.452 50.179 1.00 50.72 73 ASP A CA 1
ATOM 565 C C . ASP A 1 73 ? -31.815 34.559 49.109 1.00 50.72 73 ASP A C 1
ATOM 567 O O . ASP A 1 73 ? -30.953 34.470 48.223 1.00 50.72 73 ASP A O 1
ATOM 571 N N . PRO A 1 74 ? -32.730 35.543 49.100 1.00 48.81 74 PRO A N 1
ATOM 572 C CA . PRO A 1 74 ? -32.782 36.590 48.094 1.00 48.81 74 PRO A CA 1
ATOM 573 C C . PRO A 1 74 ? -31.749 37.683 48.382 1.00 48.81 74 PRO A C 1
ATOM 575 O O . PRO A 1 74 ? -31.657 38.191 49.493 1.00 48.81 74 PRO A O 1
ATOM 578 N N . GLU A 1 75 ? -31.009 38.064 47.342 1.00 51.59 75 GLU A N 1
ATOM 579 C CA . GLU A 1 75 ? -30.742 39.444 46.894 1.00 51.59 75 GLU A CA 1
ATOM 580 C C . GLU A 1 75 ? -29.428 39.438 46.089 1.00 51.59 75 GLU A C 1
ATOM 582 O O . GLU A 1 75 ? -28.331 39.409 46.659 1.00 51.59 75 GLU A O 1
ATOM 587 N N . PRO A 1 76 ? -29.493 39.447 44.745 1.00 47.03 76 PRO A N 1
ATOM 588 C CA . PRO A 1 76 ? -28.303 39.561 43.922 1.00 47.03 76 PRO A CA 1
ATOM 589 C C . PRO A 1 76 ? -27.732 40.973 44.070 1.00 47.03 76 PRO A C 1
ATOM 591 O O . PRO A 1 76 ? -28.163 41.920 43.409 1.00 47.03 76 PRO A O 1
ATOM 594 N N . ALA A 1 77 ? -26.704 41.108 44.909 1.00 54.41 77 ALA A N 1
ATOM 595 C CA . ALA A 1 77 ? -25.757 42.197 44.761 1.00 54.41 77 ALA A CA 1
ATOM 596 C C . ALA A 1 77 ? -25.227 42.142 43.323 1.00 54.41 77 ALA A C 1
ATOM 598 O O . ALA A 1 77 ? -24.617 41.165 42.893 1.00 54.41 77 ALA A O 1
ATOM 599 N N . SER A 1 78 ? -25.556 43.189 42.576 1.00 48.47 78 SER A N 1
ATOM 600 C CA . SER A 1 78 ? -25.148 43.443 41.203 1.00 48.47 78 SER A CA 1
ATOM 601 C C . SER A 1 78 ? -23.632 43.289 41.054 1.00 48.47 78 SER A C 1
ATOM 603 O O . SER A 1 78 ? -22.870 44.216 41.324 1.00 48.47 78 SER A O 1
ATOM 605 N N . PHE A 1 79 ? -23.176 42.110 40.637 1.00 50.09 79 PHE A N 1
ATOM 606 C CA . PHE A 1 79 ? -21.811 41.920 40.175 1.00 50.09 79 PHE A CA 1
ATOM 607 C C . PHE A 1 79 ? -21.840 41.985 38.658 1.00 50.09 79 PHE A C 1
ATOM 609 O O . PHE A 1 79 ? -22.227 41.047 37.965 1.00 50.09 79 PHE A O 1
ATOM 616 N N . THR A 1 80 ? -21.461 43.152 38.150 1.00 45.91 80 THR A N 1
ATOM 617 C CA . THR A 1 80 ? -21.221 43.397 36.734 1.00 45.91 80 THR A CA 1
ATOM 618 C C . THR A 1 80 ? -20.123 42.446 36.272 1.00 45.91 80 THR A C 1
ATOM 620 O O . THR A 1 80 ? -18.951 42.660 36.576 1.00 45.91 80 THR A O 1
ATOM 623 N N . THR A 1 81 ? -20.484 41.367 35.587 1.00 49.72 81 THR A N 1
ATOM 624 C CA . THR A 1 81 ? -19.514 40.448 34.992 1.00 49.72 81 THR A CA 1
ATOM 625 C C . THR A 1 81 ? -18.904 41.111 33.757 1.00 49.72 81 THR A C 1
ATOM 627 O O . THR A 1 81 ? -19.645 41.394 32.811 1.00 49.72 81 THR A O 1
ATOM 630 N N . PRO A 1 82 ? -17.587 41.379 33.731 1.00 48.31 82 PRO A N 1
ATOM 631 C CA . PRO A 1 82 ? -16.915 41.874 32.542 1.00 48.31 82 PRO A CA 1
ATOM 632 C C . PRO A 1 82 ? -17.046 40.830 31.437 1.00 48.31 82 PRO A C 1
ATOM 634 O O . PRO A 1 82 ? -16.612 39.686 31.580 1.00 48.31 82 PRO A O 1
ATOM 637 N N . ALA A 1 83 ? -17.699 41.241 30.359 1.00 49.12 83 ALA A N 1
ATOM 638 C CA . ALA A 1 83 ? -17.781 40.484 29.135 1.00 49.12 83 ALA A CA 1
ATOM 639 C C . ALA A 1 83 ? -16.371 40.265 28.565 1.00 49.12 83 ALA A C 1
ATOM 641 O O . ALA A 1 83 ? -15.561 41.186 28.489 1.00 49.12 83 ALA A O 1
ATOM 642 N N . GLU A 1 84 ? -16.143 39.030 28.123 1.00 49.19 84 GLU A N 1
ATOM 643 C CA . GLU A 1 84 ? -15.438 38.770 26.871 1.00 49.19 84 GLU A CA 1
ATOM 644 C C . GLU A 1 84 ? -13.932 39.073 26.862 1.00 49.19 84 GLU A C 1
ATOM 646 O O . GLU A 1 84 ? -13.437 39.956 26.170 1.00 49.19 84 GLU A O 1
ATOM 651 N N . ASN A 1 85 ? -13.163 38.253 27.580 1.00 47.66 85 ASN A N 1
ATOM 652 C CA . ASN A 1 85 ? -11.748 38.071 27.266 1.00 47.66 85 ASN A CA 1
ATOM 653 C C . ASN A 1 85 ? -11.425 36.577 27.201 1.00 47.66 85 ASN A C 1
ATOM 655 O O . ASN A 1 85 ? -10.963 35.972 28.168 1.00 47.66 85 ASN A O 1
ATOM 659 N N . ARG A 1 86 ? -11.784 35.947 26.080 1.00 50.34 86 ARG A N 1
ATOM 660 C CA . ARG A 1 86 ? -11.312 34.596 25.747 1.00 50.34 86 ARG A CA 1
ATOM 661 C C . ARG A 1 86 ? -11.329 34.370 24.235 1.00 50.34 86 ARG A C 1
ATOM 663 O O . ARG A 1 86 ? -11.911 33.419 23.729 1.00 50.34 86 ARG A O 1
ATOM 670 N N . ALA A 1 87 ? -10.717 35.297 23.504 1.00 52.62 87 ALA A N 1
ATOM 671 C CA . ALA A 1 87 ? -10.456 35.136 22.083 1.00 52.62 87 ALA A CA 1
ATOM 672 C C . ALA A 1 87 ? -9.049 34.549 21.895 1.00 52.62 87 ALA A C 1
ATOM 674 O O . ALA A 1 87 ? -8.064 35.275 21.835 1.00 52.62 87 ALA A O 1
ATOM 675 N N . GLY A 1 88 ? -8.992 33.222 21.790 1.00 46.78 88 GLY A N 1
ATOM 676 C CA . GLY A 1 88 ? -7.993 32.519 20.990 1.00 46.78 88 GLY A CA 1
ATOM 677 C C . GLY A 1 88 ? -6.549 32.532 21.490 1.00 46.78 88 GLY A C 1
ATOM 678 O O . GLY A 1 88 ? -5.685 33.128 20.847 1.00 46.78 88 GLY A O 1
ATOM 679 N N . GLU A 1 89 ? -6.248 31.718 22.505 1.00 50.78 89 GLU A N 1
ATOM 680 C CA . GLU A 1 89 ? -4.955 31.031 22.577 1.00 50.78 89 GLU A CA 1
ATOM 681 C C . GLU A 1 89 ? -4.796 30.160 21.315 1.00 50.78 89 GLU A C 1
ATOM 683 O O . GLU A 1 89 ? -5.159 28.984 21.271 1.00 50.78 89 GLU A O 1
ATOM 688 N N . ARG A 1 90 ? -4.275 30.736 20.227 1.00 52.81 90 ARG A N 1
ATOM 689 C CA . ARG A 1 90 ? -3.675 29.922 19.170 1.00 52.81 90 ARG A CA 1
ATOM 690 C C . ARG A 1 90 ? -2.379 29.369 19.739 1.00 52.81 90 ARG A C 1
ATOM 692 O O . ARG A 1 90 ? -1.424 30.119 19.927 1.00 52.81 90 ARG A O 1
ATOM 699 N N . ASN A 1 91 ? -2.357 28.057 19.964 1.00 55.84 91 ASN A N 1
ATOM 700 C CA . ASN A 1 91 ? -1.164 27.252 20.223 1.00 55.84 91 ASN A CA 1
ATOM 701 C C . ASN A 1 91 ? -0.242 27.273 18.994 1.00 55.84 91 ASN A C 1
ATOM 703 O O . ASN A 1 91 ? -0.069 26.278 18.289 1.00 55.84 91 ASN A O 1
ATOM 707 N N . GLY A 1 92 ? 0.332 28.439 18.707 1.00 45.16 92 GLY A N 1
ATOM 708 C CA . GLY A 1 92 ? 1.453 28.585 17.804 1.00 45.16 92 GLY A CA 1
ATOM 709 C C . GLY A 1 92 ? 2.654 27.944 18.472 1.00 45.16 92 GLY A C 1
ATOM 710 O O . GLY A 1 92 ? 3.422 28.621 19.149 1.00 45.16 92 GLY A O 1
ATOM 711 N N . HIS A 1 93 ? 2.806 26.636 18.279 1.00 46.31 93 HIS A N 1
ATOM 712 C CA . HIS A 1 93 ? 4.064 25.932 18.474 1.00 46.31 93 HIS A CA 1
ATOM 713 C C . HIS A 1 93 ? 5.055 26.456 17.430 1.00 46.31 93 HIS A C 1
ATOM 715 O O . HIS A 1 93 ? 5.394 25.791 16.455 1.00 46.31 93 HIS A O 1
ATOM 721 N N . GLY A 1 94 ? 5.505 27.695 17.622 1.00 45.50 94 GLY A N 1
ATOM 722 C CA . GLY A 1 94 ? 6.746 28.190 17.065 1.00 45.50 94 GLY A CA 1
ATOM 723 C C . GLY A 1 94 ? 7.859 27.472 17.803 1.00 45.50 94 GLY A C 1
ATOM 724 O O . GLY A 1 94 ? 8.459 28.033 18.715 1.00 45.50 94 GLY A O 1
ATOM 725 N N . ALA A 1 95 ? 8.077 26.202 17.461 1.00 50.72 95 ALA A N 1
ATOM 726 C CA . ALA A 1 95 ? 9.283 25.501 17.839 1.00 50.72 95 ALA A CA 1
ATOM 727 C C . ALA A 1 95 ? 10.433 26.310 17.239 1.00 50.72 95 ALA A C 1
ATOM 729 O O . ALA A 1 95 ? 10.669 26.307 16.031 1.00 50.72 95 ALA A O 1
ATOM 730 N N . THR A 1 96 ? 11.083 27.090 18.096 1.00 49.12 96 THR A N 1
ATOM 731 C CA . THR A 1 96 ? 12.340 27.753 17.805 1.00 49.12 96 THR A CA 1
ATOM 732 C C . THR A 1 96 ? 13.316 26.649 17.438 1.00 49.12 96 THR A C 1
ATOM 734 O O . THR A 1 96 ? 13.838 25.957 18.312 1.00 49.12 96 THR A O 1
ATOM 737 N N . VAL A 1 97 ? 13.509 26.431 16.140 1.00 52.00 97 VAL A N 1
ATOM 738 C CA . VAL A 1 97 ? 14.587 25.587 15.643 1.00 52.00 97 VAL A CA 1
ATOM 739 C C . VAL A 1 97 ? 15.858 26.324 16.025 1.00 52.00 97 VAL A C 1
ATOM 741 O O . VAL A 1 97 ? 16.249 27.302 15.389 1.00 52.00 97 VAL A O 1
ATOM 744 N N . HIS A 1 98 ? 16.433 25.916 17.152 1.00 48.00 98 HIS A N 1
ATOM 745 C CA . HIS A 1 98 ? 17.731 26.371 17.601 1.00 48.00 98 HIS A CA 1
ATOM 746 C C . HIS A 1 98 ? 18.694 26.001 16.475 1.00 48.00 98 HIS A C 1
ATOM 748 O O . HIS A 1 98 ? 18.943 24.821 16.230 1.00 48.00 98 HIS A O 1
ATOM 754 N N . ALA A 1 99 ? 19.147 27.005 15.727 1.00 51.00 99 ALA A N 1
ATOM 755 C CA . ALA A 1 99 ? 20.181 26.836 14.727 1.00 51.00 99 ALA A CA 1
ATOM 756 C C . ALA A 1 99 ? 21.439 26.408 15.486 1.00 51.00 99 ALA A C 1
ATOM 758 O O . ALA A 1 99 ? 22.134 27.230 16.079 1.00 51.00 99 ALA A O 1
ATOM 759 N N . ILE A 1 100 ? 21.659 25.099 15.577 1.00 49.72 100 ILE A N 1
ATOM 760 C CA . ILE A 1 100 ? 22.926 24.551 16.034 1.00 49.72 100 ILE A CA 1
ATOM 761 C C . ILE A 1 100 ? 23.879 24.846 14.890 1.00 49.72 100 ILE A C 1
ATOM 763 O O . ILE A 1 100 ? 23.798 24.222 13.835 1.00 49.72 100 ILE A O 1
ATOM 767 N N . GLU A 1 101 ? 24.695 25.873 15.084 1.00 52.28 101 GLU A N 1
ATOM 768 C CA . GLU A 1 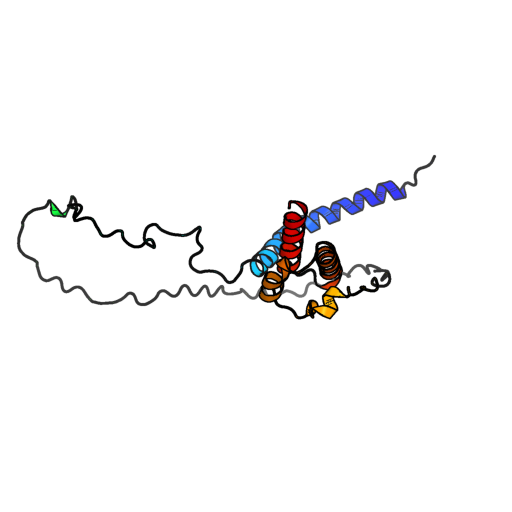101 ? 25.803 26.236 14.216 1.00 52.28 101 GLU A CA 1
ATOM 769 C C . GLU A 1 101 ? 26.720 25.006 14.129 1.00 52.28 101 GLU A C 1
ATOM 771 O O . GLU A 1 101 ? 27.298 24.608 15.145 1.00 52.28 101 GLU A O 1
ATOM 776 N N . PRO A 1 102 ? 26.785 24.307 12.981 1.00 53.22 102 PRO A N 1
ATOM 777 C CA . PRO A 1 102 ? 27.647 23.149 12.874 1.00 53.22 102 PRO A CA 1
ATOM 778 C C . PRO A 1 102 ? 29.080 23.668 12.795 1.00 53.22 102 PRO A C 1
ATOM 780 O O . PRO A 1 102 ? 29.494 24.226 11.776 1.00 53.22 102 PRO A O 1
ATOM 783 N N . GLU A 1 103 ? 29.836 23.504 13.883 1.00 50.72 103 GLU A N 1
ATOM 784 C CA . GLU A 1 103 ? 31.287 23.644 13.826 1.00 50.72 103 GLU A CA 1
ATOM 785 C C . GLU A 1 103 ? 31.833 22.765 12.686 1.00 50.72 103 GLU A C 1
ATOM 787 O O . GLU A 1 103 ? 31.342 21.649 12.476 1.00 50.72 103 GLU A O 1
ATOM 792 N N . PRO A 1 104 ? 32.831 23.257 11.931 1.00 52.72 104 PRO A N 1
ATOM 793 C CA . PRO A 1 104 ? 33.374 22.579 10.766 1.00 52.72 104 PRO A CA 1
ATOM 794 C C . PRO A 1 104 ? 34.102 21.306 11.204 1.00 52.72 104 PRO A C 1
ATOM 796 O O . PRO A 1 104 ? 35.299 21.306 11.490 1.00 52.72 104 PRO A O 1
ATOM 799 N N . LEU A 1 105 ? 33.364 20.201 11.262 1.00 51.69 105 LEU A N 1
ATOM 800 C CA . LEU A 1 105 ? 33.932 18.874 11.413 1.00 51.69 105 LEU A CA 1
ATOM 801 C C . LEU A 1 105 ? 34.761 18.598 10.160 1.00 51.69 105 LEU A C 1
ATOM 803 O O . LEU A 1 105 ? 34.241 18.494 9.049 1.00 51.69 105 LEU A O 1
ATOM 807 N N . ALA A 1 106 ? 36.076 18.559 10.366 1.00 55.12 106 ALA A N 1
ATOM 808 C CA . ALA A 1 106 ? 37.068 18.191 9.374 1.00 55.12 106 ALA A CA 1
ATOM 809 C C . ALA A 1 106 ? 36.621 16.933 8.604 1.00 55.12 106 ALA A C 1
ATOM 811 O O . ALA A 1 106 ? 36.020 16.044 9.214 1.00 55.12 106 ALA A O 1
ATOM 812 N N . PRO A 1 107 ? 36.912 16.851 7.293 1.00 53.19 107 PRO A N 1
ATOM 813 C CA . PRO A 1 107 ? 36.425 15.788 6.424 1.00 53.19 107 PRO A CA 1
ATOM 814 C C . PRO A 1 107 ? 36.868 14.437 6.980 1.00 53.19 107 PRO A C 1
ATOM 816 O O . PRO A 1 107 ? 38.039 14.059 6.901 1.00 53.19 107 PRO A O 1
ATOM 819 N N . VAL A 1 108 ? 35.926 13.723 7.590 1.00 54.78 108 VAL A N 1
ATOM 820 C CA . VAL A 1 108 ? 36.103 12.315 7.908 1.00 54.78 108 VAL A CA 1
ATOM 821 C C . VAL A 1 108 ? 36.099 11.647 6.552 1.00 54.78 108 VAL A C 1
ATOM 823 O O . VAL A 1 108 ? 35.077 11.665 5.883 1.00 54.78 108 VAL A O 1
ATOM 826 N N . ALA A 1 109 ? 37.265 11.169 6.124 1.00 54.66 109 ALA A N 1
ATOM 827 C CA . ALA A 1 109 ? 37.454 10.503 4.848 1.00 54.66 109 ALA A CA 1
ATOM 828 C C . ALA A 1 109 ? 36.315 9.503 4.621 1.00 54.66 109 ALA A C 1
ATOM 830 O O . ALA A 1 109 ? 36.286 8.447 5.262 1.00 54.66 109 ALA A O 1
ATOM 831 N N . GLU A 1 110 ? 35.361 9.867 3.758 1.00 58.47 110 GLU A N 1
ATOM 832 C CA . GLU A 1 110 ? 34.346 8.944 3.285 1.00 58.47 110 GLU A CA 1
ATOM 833 C C . GLU A 1 110 ? 35.094 7.706 2.787 1.00 58.47 110 GLU A C 1
ATOM 835 O O . GLU A 1 110 ? 35.941 7.835 1.895 1.00 58.47 110 GLU A O 1
ATOM 840 N N . PRO A 1 111 ? 34.857 6.514 3.368 1.00 54.12 111 PRO A N 1
ATOM 841 C CA . PRO A 1 111 ? 35.402 5.308 2.791 1.00 54.12 111 PRO A CA 1
ATOM 842 C C . PRO A 1 111 ? 34.904 5.272 1.354 1.00 54.12 111 PRO A C 1
ATOM 844 O O . PRO A 1 111 ? 33.700 5.363 1.101 1.00 54.12 111 PRO A O 1
ATOM 847 N N . GLU A 1 112 ? 35.853 5.197 0.429 1.00 52.84 112 GLU A N 1
ATOM 848 C CA . GLU A 1 112 ? 35.641 4.922 -0.979 1.00 52.84 112 GLU A CA 1
ATOM 849 C C . GLU A 1 112 ? 35.022 3.522 -1.037 1.00 52.84 112 GLU A C 1
ATOM 851 O O . GLU A 1 112 ? 35.693 2.500 -1.166 1.00 52.84 112 GLU A O 1
ATOM 856 N N . ILE A 1 113 ? 33.715 3.456 -0.772 1.00 57.66 113 ILE A N 1
ATOM 857 C CA . ILE A 1 113 ? 32.925 2.269 -1.020 1.00 57.66 113 ILE A CA 1
ATOM 858 C C . ILE A 1 113 ? 32.942 2.220 -2.533 1.00 57.66 113 ILE A C 1
ATOM 860 O O . ILE A 1 113 ? 32.221 2.966 -3.199 1.00 57.66 113 ILE A O 1
ATOM 864 N N . ASP A 1 114 ? 33.842 1.390 -3.037 1.00 54.56 114 ASP A N 1
ATOM 865 C CA . ASP A 1 114 ? 33.936 0.924 -4.404 1.00 54.56 114 ASP A CA 1
ATOM 866 C C . ASP A 1 114 ? 32.610 0.213 -4.702 1.00 54.56 114 ASP A C 1
ATOM 868 O O . ASP A 1 114 ? 32.458 -1.009 -4.621 1.00 54.56 114 ASP A O 1
ATOM 872 N N . ARG A 1 115 ? 31.557 1.020 -4.876 1.00 59.31 115 ARG A N 1
ATOM 873 C CA . ARG A 1 115 ? 30.237 0.583 -5.290 1.00 59.31 115 ARG A CA 1
ATOM 874 C C . ARG A 1 115 ? 30.436 0.255 -6.748 1.00 59.31 115 ARG A C 1
ATOM 876 O O . ARG A 1 115 ? 30.162 1.085 -7.609 1.00 59.31 115 ARG A O 1
ATOM 883 N N . ALA A 1 116 ? 30.953 -0.946 -6.993 1.00 56.72 116 ALA A N 1
ATOM 884 C CA . ALA A 1 116 ? 30.779 -1.645 -8.243 1.00 56.72 116 ALA A CA 1
ATOM 885 C C . ALA A 1 116 ? 29.291 -1.519 -8.571 1.00 56.72 116 ALA A C 1
ATOM 887 O O . ALA A 1 116 ? 28.440 -2.159 -7.951 1.00 56.72 116 ALA A O 1
ATOM 888 N N . ALA A 1 117 ? 28.984 -0.548 -9.428 1.00 58.12 117 ALA A N 1
ATOM 889 C CA . ALA A 1 117 ? 27.649 -0.256 -9.885 1.00 58.12 117 ALA A CA 1
ATOM 890 C C . ALA A 1 117 ? 27.306 -1.396 -10.831 1.00 58.12 117 ALA A C 1
ATOM 892 O O . ALA A 1 117 ? 27.493 -1.296 -12.042 1.00 58.12 117 ALA A O 1
ATOM 893 N N . ASP A 1 118 ? 26.901 -2.520 -10.242 1.00 58.06 118 ASP A N 1
ATOM 894 C CA . ASP A 1 118 ? 26.219 -3.580 -10.960 1.00 58.06 118 ASP A CA 1
ATOM 895 C C . ASP A 1 118 ? 25.117 -2.882 -11.773 1.00 58.06 118 ASP A C 1
ATOM 897 O O . ASP A 1 118 ? 24.417 -2.023 -11.211 1.00 58.06 118 ASP A O 1
ATOM 901 N N . PRO A 1 119 ? 25.045 -3.103 -13.099 1.00 56.91 119 PRO A N 1
ATOM 902 C CA . PRO A 1 119 ? 24.175 -2.328 -13.965 1.00 56.91 119 PRO A CA 1
ATOM 903 C C . PRO A 1 119 ? 22.765 -2.381 -13.396 1.00 56.91 119 PRO A C 1
ATOM 905 O O . PRO A 1 119 ? 22.232 -3.462 -13.139 1.00 56.91 119 PRO A O 1
ATOM 908 N N . ALA A 1 120 ? 22.202 -1.196 -13.143 1.00 61.84 120 ALA A N 1
ATOM 909 C CA . ALA A 1 120 ? 20.860 -1.062 -12.609 1.00 61.84 120 ALA A CA 1
ATOM 910 C C . ALA A 1 120 ? 19.929 -1.964 -13.434 1.00 61.84 120 ALA A C 1
ATOM 912 O O . ALA A 1 120 ? 19.965 -1.875 -14.666 1.00 61.84 120 ALA A O 1
ATOM 913 N N . PRO A 1 121 ? 19.160 -2.863 -12.794 1.00 64.50 121 PRO A N 1
ATOM 914 C CA . PRO A 1 121 ? 18.303 -3.784 -13.520 1.00 64.50 121 PRO A CA 1
ATOM 915 C C . PRO A 1 121 ? 17.402 -2.975 -14.450 1.00 64.50 121 PRO A C 1
ATOM 917 O O . PRO A 1 121 ? 16.811 -1.981 -14.028 1.00 64.50 121 PRO A O 1
ATOM 920 N N . GLU A 1 122 ? 17.331 -3.374 -15.722 1.00 70.25 122 GLU A N 1
ATOM 921 C CA . GLU A 1 122 ? 16.391 -2.791 -16.674 1.00 70.25 122 GLU A CA 1
ATOM 922 C C . GLU A 1 122 ? 14.980 -2.963 -16.101 1.00 70.25 122 GLU A C 1
ATOM 924 O O . GLU A 1 122 ? 14.425 -4.065 -16.090 1.00 70.25 122 GLU A O 1
ATOM 929 N N . ILE A 1 123 ? 14.423 -1.879 -15.557 1.00 75.56 123 ILE A N 1
ATOM 930 C CA . ILE A 1 123 ? 13.098 -1.884 -14.945 1.00 75.56 123 ILE A CA 1
ATOM 931 C C . ILE A 1 123 ? 12.096 -2.156 -16.068 1.00 75.56 123 ILE A C 1
ATOM 933 O O . ILE A 1 123 ? 11.783 -1.275 -16.871 1.00 75.56 123 ILE A O 1
ATOM 937 N N . ARG A 1 124 ? 11.589 -3.388 -16.146 1.00 84.25 124 ARG A N 1
ATOM 938 C CA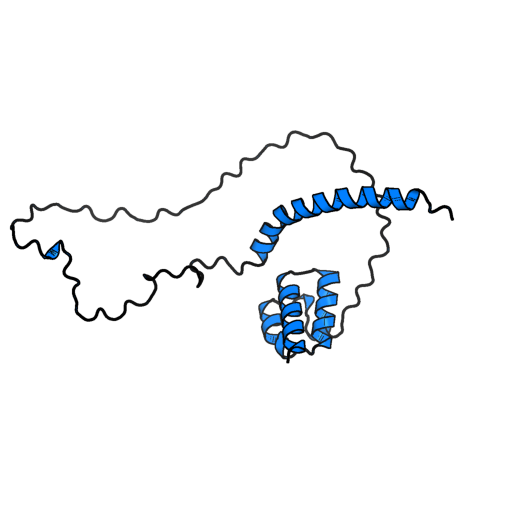 . ARG A 1 124 ? 10.534 -3.735 -17.098 1.00 84.25 124 ARG A CA 1
ATOM 939 C C . ARG A 1 124 ? 9.220 -3.129 -16.628 1.00 84.25 124 ARG A C 1
ATOM 941 O O . ARG A 1 124 ? 8.624 -3.604 -15.664 1.00 84.25 124 ARG A O 1
ATOM 948 N N . GLU A 1 125 ? 8.763 -2.098 -17.331 1.00 89.69 125 GLU A N 1
ATOM 949 C CA . GLU A 1 125 ? 7.434 -1.535 -17.112 1.00 89.69 125 GLU A CA 1
ATOM 950 C C . GLU A 1 125 ? 6.362 -2.547 -17.562 1.00 89.69 125 GLU A C 1
ATOM 952 O O . GLU A 1 125 ? 6.389 -3.006 -18.710 1.00 89.69 125 GLU A O 1
ATOM 957 N N . PRO A 1 126 ? 5.427 -2.943 -16.679 1.00 92.25 126 PRO A N 1
ATOM 958 C CA . PRO A 1 126 ? 4.348 -3.842 -17.054 1.00 92.25 126 PRO A CA 1
ATOM 959 C C . PRO A 1 126 ? 3.326 -3.111 -17.930 1.00 92.25 126 PRO A C 1
ATOM 961 O O . PRO A 1 126 ? 3.020 -1.943 -17.702 1.00 92.25 126 PRO A O 1
ATOM 964 N N . GLU A 1 127 ? 2.697 -3.821 -18.871 1.00 92.94 127 GLU A N 1
ATOM 965 C CA . GLU A 1 127 ? 1.689 -3.239 -19.778 1.00 92.94 127 GLU A CA 1
ATOM 966 C C . GLU A 1 127 ? 0.534 -2.553 -19.032 1.00 92.94 127 GLU A C 1
ATOM 968 O O . GLU A 1 127 ? -0.063 -1.592 -19.512 1.00 92.94 127 GLU A O 1
ATOM 973 N N . VAL A 1 128 ? 0.221 -3.045 -17.833 1.00 93.50 128 VAL A N 1
ATOM 974 C CA . VAL A 1 128 ? -0.798 -2.501 -16.932 1.00 93.50 128 VAL A CA 1
ATOM 975 C C . VAL A 1 128 ? -0.434 -1.097 -16.454 1.00 93.50 128 VAL A C 1
ATOM 977 O O . VAL A 1 128 ? -1.319 -0.243 -16.355 1.00 93.50 128 VAL A O 1
ATOM 980 N N . ALA A 1 129 ? 0.848 -0.849 -16.167 1.00 94.44 129 ALA A N 1
ATOM 981 C CA . ALA A 1 129 ? 1.309 0.461 -15.728 1.00 94.44 129 ALA A CA 1
ATOM 982 C C . ALA A 1 129 ? 1.119 1.490 -16.845 1.00 94.44 129 ALA A C 1
ATOM 984 O O . ALA A 1 129 ? 0.527 2.541 -16.598 1.00 94.44 129 ALA A O 1
ATOM 985 N N . THR A 1 130 ? 1.481 1.135 -18.078 1.00 94.62 130 THR A N 1
ATOM 986 C CA . THR A 1 130 ? 1.297 1.999 -19.249 1.00 94.62 130 THR A CA 1
ATOM 987 C C . THR A 1 130 ? -0.182 2.183 -19.598 1.00 94.62 130 THR A C 1
ATOM 989 O O . THR A 1 130 ? -0.632 3.303 -19.837 1.00 94.62 130 THR A O 1
ATOM 992 N N . ARG A 1 131 ? -0.983 1.106 -19.570 1.00 92.75 131 ARG A N 1
ATOM 993 C CA . ARG A 1 131 ? -2.428 1.134 -19.886 1.00 92.75 131 ARG A CA 1
ATOM 994 C C . ARG A 1 131 ? -3.201 2.123 -19.016 1.00 92.75 131 ARG A C 1
ATOM 996 O O . ARG A 1 131 ? -4.207 2.679 -19.457 1.00 92.75 131 ARG A O 1
ATOM 1003 N N . TYR A 1 132 ? -2.771 2.295 -17.772 1.00 93.62 132 TYR A N 1
ATOM 1004 C CA . TYR A 1 132 ? -3.480 3.094 -16.780 1.00 93.62 132 TYR A CA 1
ATOM 1005 C C . TYR A 1 132 ? -2.739 4.348 -16.336 1.00 93.62 132 TYR A C 1
ATOM 1007 O O . TYR A 1 132 ? -3.239 5.013 -15.429 1.00 93.62 132 TYR A O 1
ATOM 1015 N N . ASP A 1 133 ? -1.602 4.659 -16.960 1.00 94.69 133 ASP A N 1
ATOM 1016 C CA . ASP A 1 133 ? -0.709 5.742 -16.545 1.00 94.69 133 ASP A CA 1
ATOM 1017 C C . ASP A 1 133 ? -0.407 5.686 -15.033 1.00 94.69 133 ASP A C 1
ATOM 1019 O O . ASP A 1 133 ? -0.538 6.651 -14.278 1.00 94.69 133 ASP A O 1
ATOM 1023 N N . TYR A 1 134 ? -0.066 4.484 -14.559 1.00 96.00 134 TYR A N 1
ATOM 1024 C CA . TYR A 1 134 ? 0.057 4.174 -13.133 1.00 96.00 134 TYR A CA 1
ATOM 1025 C C . TYR A 1 134 ? 1.106 5.042 -12.424 1.00 96.00 134 TYR A C 1
ATOM 1027 O O . TYR A 1 134 ? 0.918 5.407 -11.261 1.00 96.00 134 TYR A O 1
ATOM 1035 N N . ALA A 1 135 ? 2.197 5.395 -13.111 1.00 92.06 135 ALA A N 1
ATOM 1036 C CA . ALA A 1 135 ? 3.259 6.227 -12.550 1.00 92.06 135 ALA A CA 1
ATOM 1037 C C . ALA A 1 135 ? 2.728 7.596 -12.084 1.00 92.06 135 ALA A C 1
ATOM 1039 O O . ALA A 1 135 ? 3.091 8.051 -10.995 1.00 92.06 135 ALA A O 1
ATOM 1040 N N . ASN A 1 136 ? 1.811 8.193 -12.852 1.00 92.12 136 ASN A N 1
ATOM 1041 C CA . ASN A 1 136 ? 1.243 9.520 -12.595 1.00 92.12 136 ASN A CA 1
ATOM 1042 C C . ASN A 1 136 ? -0.104 9.488 -11.851 1.00 92.12 136 ASN A C 1
ATOM 1044 O O . ASN A 1 136 ? -0.652 10.534 -11.498 1.00 92.12 136 ASN A O 1
ATOM 1048 N N . MET A 1 137 ? -0.652 8.302 -11.591 1.00 9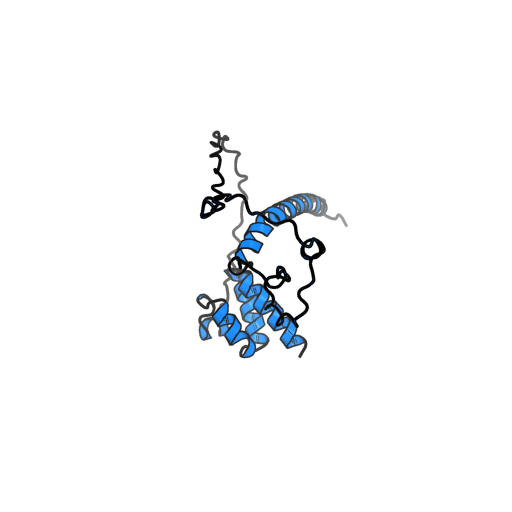5.19 137 MET A N 1
ATOM 1049 C CA . MET A 1 137 ? -1.942 8.146 -10.930 1.00 95.19 137 MET A CA 1
ATOM 1050 C C . MET A 1 137 ? -1.868 8.502 -9.433 1.00 95.19 137 MET A C 1
ATOM 1052 O O . MET A 1 137 ? -0.898 8.187 -8.744 1.00 95.19 137 MET A O 1
ATOM 1056 N N . THR A 1 138 ? -2.919 9.121 -8.893 1.00 96.19 138 THR A N 1
ATOM 1057 C CA . THR A 1 138 ? -3.024 9.435 -7.458 1.00 96.19 138 THR A CA 1
ATOM 1058 C C . THR A 1 138 ? -3.477 8.225 -6.633 1.00 96.19 138 THR A C 1
ATOM 1060 O O . THR A 1 138 ? -4.116 7.300 -7.136 1.00 96.19 138 THR A O 1
ATOM 1063 N N . VAL A 1 139 ? -3.220 8.251 -5.320 1.00 97.31 139 VAL A N 1
ATOM 1064 C CA . VAL A 1 139 ? -3.671 7.216 -4.363 1.00 97.31 139 VAL A CA 1
ATOM 1065 C C . VAL A 1 139 ? -5.189 6.988 -4.450 1.00 97.31 139 VAL A C 1
ATOM 1067 O O . VAL A 1 139 ? -5.653 5.847 -4.435 1.00 97.31 139 VAL A O 1
ATOM 1070 N N . ALA A 1 140 ? -5.972 8.064 -4.587 1.00 96.81 140 ALA A N 1
ATOM 1071 C CA . ALA A 1 140 ? -7.427 7.991 -4.714 1.00 96.81 140 ALA A CA 1
ATOM 1072 C C . ALA A 1 140 ? -7.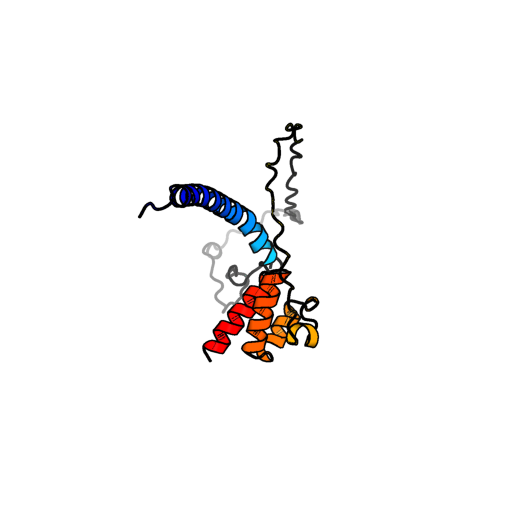861 7.294 -6.014 1.00 96.81 140 ALA A C 1
ATOM 1074 O O . ALA A 1 140 ? -8.775 6.466 -6.004 1.00 96.81 140 ALA A O 1
ATOM 1075 N N . GLN A 1 141 ? -7.174 7.585 -7.120 1.00 97.50 141 GLN A N 1
ATOM 1076 C CA . GLN A 1 141 ? -7.430 6.948 -8.410 1.00 97.50 141 GLN A CA 1
ATOM 1077 C C . GLN A 1 141 ? -7.048 5.461 -8.392 1.00 97.50 141 GLN A C 1
ATOM 1079 O O . GLN A 1 141 ? -7.838 4.633 -8.855 1.00 97.50 141 GLN A O 1
ATOM 1084 N N . LEU A 1 142 ? -5.908 5.097 -7.784 1.00 98.00 142 LEU A N 1
ATOM 1085 C CA . LEU A 1 142 ? -5.538 3.692 -7.592 1.00 98.00 142 LEU A CA 1
ATOM 1086 C C . LEU A 1 142 ? -6.633 2.959 -6.814 1.00 98.00 142 LEU A C 1
ATOM 1088 O O . LEU A 1 142 ? -7.142 1.941 -7.284 1.00 98.00 142 LEU A O 1
ATOM 1092 N N . ARG A 1 143 ? -7.058 3.515 -5.672 1.00 97.00 143 ARG A N 1
ATOM 1093 C CA . ARG A 1 143 ? -8.110 2.940 -4.822 1.00 97.00 143 ARG A CA 1
ATOM 1094 C C . ARG A 1 143 ? -9.408 2.684 -5.589 1.00 97.00 143 ARG A C 1
ATOM 1096 O O . ARG A 1 143 ? -9.976 1.600 -5.466 1.00 97.00 143 ARG A O 1
ATOM 1103 N N . ALA A 1 144 ? -9.851 3.637 -6.410 1.00 96.75 144 ALA A N 1
ATOM 1104 C CA . ALA A 1 144 ? -11.059 3.490 -7.224 1.00 96.75 144 ALA A CA 1
ATOM 1105 C C . ALA A 1 144 ? -10.963 2.335 -8.244 1.00 96.75 144 ALA A C 1
ATOM 1107 O O . ALA A 1 144 ? -11.979 1.720 -8.591 1.00 96.75 144 ALA A O 1
ATOM 1108 N N . ARG A 1 145 ? -9.745 2.014 -8.699 1.00 95.69 145 ARG A N 1
ATOM 1109 C CA . ARG A 1 145 ? -9.468 1.003 -9.728 1.00 95.69 145 ARG A CA 1
ATOM 1110 C C . ARG A 1 145 ? -9.063 -0.370 -9.176 1.00 95.69 145 ARG A C 1
ATOM 1112 O O . ARG A 1 145 ? -9.198 -1.346 -9.906 1.00 95.69 145 ARG A O 1
ATOM 1119 N N . LEU A 1 146 ? -8.671 -0.503 -7.904 1.00 96.94 146 LEU A N 1
ATOM 1120 C CA . LEU A 1 146 ? -8.223 -1.777 -7.295 1.00 96.94 146 LEU A CA 1
ATOM 1121 C C . LEU A 1 146 ? -9.173 -2.965 -7.516 1.00 96.94 146 LEU A C 1
ATOM 1123 O O . LEU A 1 146 ? -8.736 -4.112 -7.577 1.00 96.94 146 LEU A O 1
ATOM 1127 N N . ARG A 1 147 ? -10.482 -2.707 -7.607 1.00 93.94 147 ARG A N 1
ATOM 1128 C CA . ARG A 1 147 ? -11.498 -3.745 -7.840 1.00 93.94 147 ARG A CA 1
ATOM 1129 C C . ARG A 1 147 ? -11.600 -4.224 -9.290 1.00 93.94 147 ARG A C 1
ATOM 1131 O O . ARG A 1 147 ? -12.182 -5.272 -9.521 1.00 93.94 147 ARG A O 1
ATOM 1138 N N . MET A 1 148 ? -11.082 -3.443 -10.235 1.00 95.38 148 MET A N 1
ATOM 1139 C CA . MET A 1 148 ? -11.116 -3.730 -11.673 1.00 95.38 148 MET A CA 1
ATOM 1140 C C . MET A 1 148 ? -9.840 -4.428 -12.161 1.00 95.38 148 MET A C 1
ATOM 1142 O O . MET A 1 148 ? -9.837 -4.962 -13.263 1.00 95.38 148 MET A O 1
ATOM 1146 N N . LEU A 1 149 ? -8.764 -4.394 -11.369 1.00 96.06 149 LEU A N 1
ATOM 1147 C CA . LEU A 1 149 ? -7.483 -5.027 -11.684 1.00 96.06 149 LEU A CA 1
ATOM 1148 C C . LEU A 1 149 ? -7.511 -6.512 -11.309 1.00 96.06 149 LEU A C 1
ATOM 1150 O O . LEU A 1 149 ? -8.038 -6.876 -10.251 1.00 96.06 149 LEU A O 1
ATOM 1154 N N . SER A 1 150 ? -6.934 -7.356 -12.164 1.00 96.56 150 SER A N 1
ATOM 1155 C CA . SER A 1 150 ? -6.782 -8.787 -11.888 1.00 96.56 150 SER A CA 1
ATOM 1156 C C . SER A 1 150 ? -5.677 -9.052 -10.855 1.00 96.56 150 SER A C 1
ATOM 1158 O O . SER A 1 150 ? -4.881 -8.168 -10.540 1.00 96.56 150 SER A O 1
ATOM 1160 N N . LEU A 1 151 ? -5.609 -10.274 -10.311 1.00 97.50 151 LEU A N 1
ATOM 1161 C CA . LEU A 1 151 ? -4.529 -10.661 -9.391 1.00 97.50 151 LEU A CA 1
ATOM 1162 C C . LEU A 1 151 ? -3.154 -10.484 -10.046 1.00 97.50 151 LEU A C 1
ATOM 1164 O O . LEU A 1 151 ? -2.254 -9.954 -9.402 1.00 97.50 151 LEU A O 1
ATOM 1168 N N . GLU A 1 152 ? -3.026 -10.890 -11.310 1.00 97.88 152 GLU A N 1
ATOM 1169 C CA . GLU A 1 152 ? -1.796 -10.768 -12.097 1.00 97.88 152 GLU A CA 1
ATOM 1170 C C . GLU A 1 152 ? -1.390 -9.299 -12.271 1.00 97.88 152 GLU A C 1
ATOM 1172 O O . GLU A 1 152 ? -0.252 -8.931 -11.965 1.00 97.88 152 GLU A O 1
ATOM 1177 N N . ASP A 1 153 ? -2.346 -8.439 -12.640 1.00 98.00 153 ASP A N 1
ATOM 1178 C CA . ASP A 1 153 ? -2.126 -6.995 -12.769 1.00 98.00 153 ASP A CA 1
ATOM 1179 C C . ASP A 1 153 ? -1.671 -6.371 -11.442 1.00 98.00 153 ASP A C 1
ATOM 1181 O O . ASP A 1 153 ? -0.755 -5.548 -11.410 1.00 98.00 153 ASP A O 1
ATOM 1185 N N . LEU A 1 154 ? -2.299 -6.763 -10.329 1.00 98.31 154 LEU A N 1
ATOM 1186 C CA . LEU A 1 154 ? -1.952 -6.264 -8.998 1.00 98.31 154 LEU A CA 1
ATOM 1187 C C . LEU A 1 154 ? -0.537 -6.685 -8.584 1.00 98.31 154 LEU A C 1
ATOM 1189 O O . LEU A 1 154 ? 0.192 -5.857 -8.036 1.00 98.31 154 LEU A O 1
ATOM 1193 N N . SER A 1 155 ? -0.138 -7.936 -8.845 1.00 97.62 155 SER A N 1
ATOM 1194 C CA . SER A 1 155 ? 1.232 -8.394 -8.575 1.00 97.62 155 SER A CA 1
ATOM 1195 C C . SER A 1 155 ? 2.261 -7.670 -9.437 1.00 97.62 155 SER A C 1
ATOM 1197 O O . SER A 1 155 ? 3.261 -7.201 -8.899 1.00 97.62 155 SER A O 1
ATOM 1199 N N . ALA A 1 156 ? 1.987 -7.489 -10.732 1.00 97.25 156 ALA A N 1
ATOM 1200 C CA . ALA A 1 156 ? 2.889 -6.784 -11.637 1.00 97.25 156 ALA A CA 1
ATOM 1201 C C . ALA A 1 156 ? 3.097 -5.321 -11.206 1.00 97.25 156 ALA A C 1
ATOM 1203 O O . ALA A 1 156 ? 4.220 -4.819 -11.210 1.00 97.25 156 ALA A O 1
ATOM 1204 N N . LEU A 1 157 ? 2.029 -4.641 -10.772 1.00 97.19 157 LEU A N 1
ATOM 1205 C CA . LEU A 1 157 ? 2.127 -3.280 -10.237 1.00 97.19 157 LEU A CA 1
ATOM 1206 C C . LEU A 1 157 ? 2.873 -3.221 -8.898 1.00 97.19 157 LEU A C 1
ATOM 1208 O O . LEU A 1 157 ? 3.601 -2.258 -8.665 1.00 97.19 157 LEU A O 1
ATOM 1212 N N . LEU A 1 158 ? 2.716 -4.223 -8.025 1.00 97.31 158 LEU A N 1
ATOM 1213 C CA . LEU A 1 158 ? 3.440 -4.280 -6.751 1.00 97.31 158 LEU A CA 1
ATOM 1214 C C . LEU A 1 158 ? 4.947 -4.421 -6.981 1.00 97.31 158 LEU A C 1
ATOM 1216 O O . LEU A 1 158 ? 5.726 -3.672 -6.393 1.00 97.31 158 LEU A O 1
ATOM 1220 N N . GLU A 1 159 ? 5.341 -5.343 -7.857 1.00 96.38 159 GLU A N 1
ATOM 1221 C CA . GLU A 1 159 ? 6.741 -5.553 -8.229 1.00 96.38 159 GLU A CA 1
ATOM 1222 C C . GLU A 1 159 ? 7.336 -4.306 -8.892 1.00 96.38 159 GLU A C 1
ATOM 1224 O O . GLU A 1 159 ? 8.447 -3.897 -8.548 1.00 96.38 159 GLU A O 1
ATOM 1229 N N . TYR A 1 160 ? 6.591 -3.670 -9.802 1.00 96.12 160 TYR A N 1
ATOM 1230 C CA . TYR A 1 160 ? 7.017 -2.437 -10.464 1.00 96.12 160 TYR A CA 1
ATOM 1231 C C . TYR A 1 160 ? 7.188 -1.275 -9.473 1.00 96.12 160 TYR A C 1
ATOM 1233 O O . TYR A 1 160 ? 8.188 -0.556 -9.516 1.00 96.12 160 TYR A O 1
ATOM 1241 N N . GLU A 1 161 ? 6.253 -1.100 -8.536 1.00 95.62 161 GLU A N 1
ATOM 1242 C CA . GLU A 1 161 ? 6.331 -0.050 -7.516 1.00 95.62 161 GLU A CA 1
ATOM 1243 C C . GLU A 1 161 ? 7.532 -0.257 -6.585 1.00 95.62 161 GLU A C 1
ATOM 1245 O O . GLU A 1 161 ? 8.235 0.703 -6.275 1.00 95.62 161 GLU A O 1
ATOM 1250 N N . GLN A 1 162 ? 7.795 -1.496 -6.161 1.00 95.06 162 GLN A N 1
ATOM 1251 C CA . GLN A 1 162 ? 8.919 -1.825 -5.276 1.00 95.06 162 GLN A CA 1
ATOM 1252 C C . GLN A 1 162 ? 10.285 -1.593 -5.931 1.00 95.06 162 GLN A C 1
ATOM 1254 O O . GLN A 1 162 ? 11.239 -1.251 -5.235 1.00 95.06 162 GLN A O 1
ATOM 1259 N N . GLN A 1 163 ? 10.376 -1.751 -7.253 1.00 92.81 163 GLN A N 1
ATOM 1260 C CA . GLN A 1 163 ? 11.610 -1.536 -8.012 1.00 92.81 163 GLN A CA 1
ATOM 1261 C C . GLN A 1 163 ? 11.857 -0.064 -8.378 1.00 92.81 163 GLN A C 1
ATOM 1263 O O . GLN A 1 163 ? 12.994 0.304 -8.659 1.00 92.81 163 GLN A O 1
ATOM 1268 N N . THR A 1 164 ? 10.819 0.778 -8.381 1.00 90.56 164 THR A N 1
ATOM 1269 C CA . THR A 1 164 ? 10.907 2.175 -8.840 1.00 90.56 164 THR A CA 1
ATOM 1270 C C . THR A 1 164 ? 10.920 3.177 -7.687 1.00 90.56 164 THR A C 1
ATOM 1272 O O . THR A 1 164 ? 11.975 3.676 -7.303 1.00 90.56 164 THR A O 1
ATOM 1275 N N . LEU A 1 165 ? 9.744 3.509 -7.149 1.00 87.81 165 LEU A N 1
ATOM 1276 C CA . LEU A 1 165 ? 9.554 4.612 -6.200 1.00 87.81 165 LEU A CA 1
ATOM 1277 C C . LEU A 1 165 ? 9.244 4.140 -4.776 1.00 87.81 165 LEU A C 1
ATOM 1279 O O . LEU A 1 165 ? 9.373 4.926 -3.835 1.00 87.81 165 LEU A O 1
ATOM 1283 N N . ALA A 1 166 ? 8.816 2.885 -4.619 1.00 92.38 166 ALA A N 1
ATOM 1284 C CA . ALA A 1 166 ? 8.426 2.264 -3.358 1.00 92.38 166 ALA A CA 1
ATOM 1285 C C . ALA A 1 166 ? 7.502 3.158 -2.504 1.00 92.38 166 ALA A C 1
ATOM 1287 O O . ALA A 1 166 ? 7.686 3.294 -1.288 1.00 92.38 166 ALA A O 1
ATOM 1288 N N . ARG A 1 167 ? 6.496 3.794 -3.127 1.00 94.50 167 ARG A N 1
ATOM 1289 C CA . ARG A 1 167 ? 5.552 4.679 -2.428 1.00 94.50 167 ARG A CA 1
ATOM 1290 C C . ARG A 1 167 ? 4.725 3.854 -1.447 1.00 94.50 167 ARG A C 1
ATOM 1292 O O . ARG A 1 167 ? 3.846 3.093 -1.852 1.00 94.50 167 ARG A O 1
ATOM 1299 N N . ALA A 1 168 ? 4.967 4.046 -0.150 1.00 95.69 168 ALA A N 1
ATOM 1300 C CA . ALA A 1 168 ? 4.333 3.258 0.908 1.00 95.69 168 ALA A CA 1
ATOM 1301 C C . ALA A 1 168 ? 2.796 3.140 0.772 1.00 95.69 168 ALA A C 1
ATOM 1303 O O . ALA A 1 168 ? 2.304 2.013 0.817 1.00 95.69 168 ALA A O 1
ATOM 1304 N N . PRO A 1 169 ? 2.026 4.217 0.482 1.00 96.00 169 PRO A N 1
ATOM 1305 C CA . PRO A 1 169 ? 0.574 4.100 0.317 1.00 96.00 169 PRO A CA 1
ATOM 1306 C C . PRO A 1 169 ? 0.151 3.156 -0.821 1.00 96.00 169 PRO A C 1
ATOM 1308 O O . PRO A 1 169 ? -0.839 2.435 -0.695 1.00 96.00 169 PRO A O 1
ATOM 1311 N N . PHE A 1 170 ? 0.900 3.136 -1.927 1.00 97.88 170 PHE A N 1
ATOM 1312 C CA . PHE A 1 170 ? 0.622 2.281 -3.083 1.00 97.88 170 PHE A CA 1
ATOM 1313 C C . PHE A 1 170 ? 0.941 0.823 -2.751 1.00 97.88 170 PHE A C 1
ATOM 1315 O O . PHE A 1 170 ? 0.094 -0.048 -2.945 1.00 97.88 170 PHE A O 1
ATOM 1322 N N . VAL A 1 171 ? 2.117 0.573 -2.165 1.00 98.00 171 VAL A N 1
ATOM 1323 C CA . VAL A 1 171 ? 2.563 -0.766 -1.752 1.00 98.00 171 VAL A CA 1
ATOM 1324 C C . VAL A 1 171 ? 1.586 -1.387 -0.754 1.00 98.00 171 VAL A C 1
ATOM 1326 O O . VAL A 1 171 ? 1.165 -2.530 -0.946 1.00 98.00 171 VAL A O 1
ATOM 1329 N N . THR A 1 172 ? 1.163 -0.642 0.272 1.00 97.62 172 THR A N 1
ATOM 1330 C CA . THR A 1 172 ? 0.191 -1.124 1.264 1.00 97.62 172 THR A CA 1
ATOM 1331 C C . THR A 1 172 ? -1.148 -1.470 0.614 1.00 97.62 172 THR A C 1
ATOM 1333 O O . THR A 1 172 ? -1.685 -2.551 0.854 1.00 97.62 172 THR A O 1
ATOM 1336 N N . MET A 1 173 ? -1.686 -0.597 -0.244 1.00 98.00 173 MET A N 1
ATOM 1337 C CA . MET A 1 173 ? -2.963 -0.855 -0.918 1.00 98.00 173 MET A CA 1
ATOM 1338 C C . MET A 1 173 ? -2.904 -2.059 -1.862 1.00 98.00 173 MET A C 1
ATOM 1340 O O . MET A 1 173 ? -3.823 -2.879 -1.846 1.00 98.00 173 MET A O 1
ATOM 1344 N N . LEU A 1 174 ? -1.840 -2.184 -2.660 1.00 98.50 174 LEU A N 1
ATOM 1345 C CA . LEU A 1 174 ? -1.641 -3.320 -3.562 1.00 98.50 174 LEU A CA 1
ATOM 1346 C C . LEU A 1 174 ? -1.500 -4.624 -2.770 1.00 98.50 174 LEU A C 1
ATOM 1348 O O . LEU A 1 174 ? -2.203 -5.588 -3.061 1.00 98.50 174 LEU A O 1
ATOM 1352 N N . THR A 1 175 ? -0.683 -4.631 -1.714 1.00 98.31 175 THR A N 1
ATOM 1353 C CA . THR A 1 175 ? -0.484 -5.805 -0.846 1.00 98.31 175 THR A CA 1
ATOM 1354 C C . THR A 1 175 ? -1.791 -6.247 -0.188 1.00 98.31 175 THR A C 1
ATOM 1356 O O . THR A 1 175 ? -2.163 -7.419 -0.276 1.00 98.31 175 THR A O 1
ATOM 1359 N N . ASN A 1 176 ? -2.539 -5.310 0.405 1.00 97.75 176 ASN A N 1
ATOM 1360 C CA . ASN A 1 176 ? -3.828 -5.602 1.034 1.00 97.75 176 ASN A CA 1
ATOM 1361 C C . ASN A 1 176 ? -4.849 -6.105 0.009 1.00 97.75 176 ASN A C 1
ATOM 1363 O O . ASN A 1 176 ? -5.571 -7.065 0.272 1.00 97.75 176 ASN A O 1
ATOM 1367 N N . ARG A 1 177 ? -4.899 -5.499 -1.185 1.00 98.19 177 ARG A N 1
ATOM 1368 C CA . ARG A 1 177 ? -5.807 -5.947 -2.244 1.00 98.19 177 ARG A CA 1
ATOM 1369 C C . ARG A 1 177 ? -5.461 -7.357 -2.722 1.00 98.19 177 ARG A C 1
ATOM 1371 O O . ARG A 1 177 ? -6.381 -8.155 -2.881 1.00 98.19 177 ARG A O 1
ATOM 1378 N N . ILE A 1 178 ? -4.179 -7.676 -2.909 1.00 98.50 178 ILE A N 1
ATOM 1379 C CA . ILE A 1 178 ? -3.714 -9.022 -3.281 1.00 98.50 178 ILE A CA 1
ATOM 1380 C C . ILE A 1 178 ? -4.115 -10.042 -2.211 1.00 98.50 178 ILE A C 1
ATOM 1382 O O . ILE A 1 178 ? -4.651 -11.094 -2.554 1.00 98.50 178 ILE A O 1
ATOM 1386 N N . ALA A 1 179 ? -3.909 -9.729 -0.928 1.00 98.00 179 ALA A N 1
ATOM 1387 C CA . ALA A 1 179 ? -4.307 -10.604 0.174 1.00 98.00 179 ALA A CA 1
ATOM 1388 C C . ALA A 1 179 ? -5.823 -10.870 0.170 1.00 98.00 179 ALA A C 1
ATOM 1390 O O . ALA A 1 179 ? -6.244 -12.023 0.222 1.00 98.00 179 ALA A O 1
ATOM 1391 N N . THR A 1 180 ? -6.637 -9.822 0.016 1.00 96.69 180 THR A N 1
ATOM 1392 C CA . THR A 1 180 ? -8.101 -9.934 -0.029 1.00 96.69 180 THR A CA 1
ATOM 1393 C C . THR A 1 180 ? -8.595 -10.720 -1.243 1.00 96.69 180 THR A C 1
ATOM 1395 O O . THR A 1 180 ? -9.515 -11.511 -1.101 1.00 96.69 180 THR A O 1
ATOM 1398 N N . VAL A 1 181 ? -8.004 -10.534 -2.429 1.00 96.81 181 VAL A N 1
ATOM 1399 C CA . VAL A 1 181 ? -8.395 -11.282 -3.642 1.00 96.81 181 VAL A CA 1
ATOM 1400 C C . VAL A 1 181 ? -8.007 -12.758 -3.541 1.00 96.81 181 VAL A C 1
ATOM 1402 O O . VAL A 1 181 ? -8.747 -13.603 -4.021 1.00 96.81 181 VAL A O 1
ATOM 1405 N N . ARG A 1 182 ? -6.882 -13.088 -2.895 1.00 96.00 182 ARG A N 1
ATOM 1406 C CA . ARG A 1 182 ? -6.473 -14.485 -2.656 1.00 96.00 182 ARG A CA 1
ATOM 1407 C C . ARG A 1 182 ? -7.334 -15.210 -1.618 1.00 96.00 182 ARG A C 1
ATOM 1409 O O . ARG A 1 182 ? -7.307 -16.433 -1.577 1.00 96.00 182 ARG A O 1
ATOM 1416 N N . ALA A 1 183 ? -8.025 -14.463 -0.760 1.00 94.69 183 ALA A N 1
ATOM 1417 C CA . ALA A 1 183 ? -8.917 -15.000 0.264 1.00 94.69 183 ALA A CA 1
ATOM 1418 C C . ALA A 1 183 ? -10.383 -15.130 -0.199 1.00 94.69 183 ALA A C 1
ATOM 1420 O O . ALA A 1 183 ? -11.200 -15.636 0.569 1.00 94.69 183 ALA A O 1
ATOM 1421 N N . GLN A 1 184 ? -10.715 -14.642 -1.402 1.00 87.31 184 GLN A N 1
ATOM 1422 C CA . GLN A 1 184 ? -12.033 -14.773 -2.043 1.00 87.31 184 GLN A CA 1
ATOM 1423 C C . GLN A 1 184 ? -12.128 -16.076 -2.831 1.00 87.31 184 GLN A C 1
ATOM 1425 O O . GLN A 1 184 ? -13.227 -16.671 -2.804 1.00 87.31 184 GLN A O 1
#

Sequence (184 aa):
MNLPITAISQLLQTTMHVQQFVTSLALKGDAVFDRLATTPEEQPEWATFDEDLPAEPASGQVRASRFDLYADDPEPASFTTPAENRAGERNGHGATVHAIEPEPLAPVAEPEIDRAADPAPEIREPEVATRYDYANMTVAQLRARLRMLSLEDLSALLEYEQQTLARAPFVTMLTNRIATVRAQ